Protein AF-A0A7S1DNX4-F1 (afdb_monomer_lite)

Foldseek 3Di:
DDPPQVVLLVVLVVVVVVVVVDPDDDLVRLQVLLLVLLCCCVPPNPPVPDDDSSVVSNVVSLVSNLVSQLPPDDPQDPQLVVVVVVCVVVVFDWDAQDQDNRRSHGFRIWTQDPPQPDPDPDDRPTDTDHDDDPVQADPPDNHGDPVVVSVVD

Structure (mmCIF, N/CA/C/O backbone):
data_AF-A0A7S1DNX4-F1
#
_entry.id   AF-A0A7S1DNX4-F1
#
loop_
_atom_site.group_PDB
_atom_site.id
_atom_site.type_symbol
_atom_site.label_atom_id
_atom_site.label_alt_id
_atom_site.label_comp_id
_atom_site.label_asym_id
_atom_site.label_entity_id
_atom_site.label_seq_id
_atom_site.pdbx_PDB_ins_code
_atom_site.Cartn_x
_atom_site.Cartn_y
_atom_site.Cartn_z
_atom_site.occupancy
_atom_site.B_iso_or_equiv
_atom_site.auth_seq_id
_atom_site.auth_comp_id
_atom_site.auth_asym_id
_atom_site.auth_atom_id
_atom_site.pdbx_PDB_model_num
ATOM 1 N N . VAL A 1 1 ? 1.171 21.930 -15.165 1.00 35.94 1 VAL A N 1
ATOM 2 C CA . VAL A 1 1 ? 1.223 21.035 -16.343 1.00 35.94 1 VAL A CA 1
ATOM 3 C C . VAL A 1 1 ? 2.385 20.087 -16.106 1.00 35.94 1 VAL A C 1
ATOM 5 O O . VAL A 1 1 ? 3.514 20.552 -16.117 1.00 35.94 1 VAL A O 1
ATOM 8 N N . MET A 1 2 ? 2.131 18.835 -15.718 1.00 47.38 2 MET A N 1
ATOM 9 C CA . MET A 1 2 ? 3.216 17.882 -15.440 1.00 47.38 2 MET A CA 1
ATOM 10 C C . MET A 1 2 ? 3.671 17.226 -16.753 1.00 47.38 2 MET A C 1
ATOM 12 O O . MET A 1 2 ? 2.820 16.655 -17.434 1.00 47.38 2 MET A O 1
ATOM 16 N N . PRO A 1 3 ? 4.973 17.232 -17.091 1.00 51.84 3 PRO A N 1
ATOM 17 C CA . PRO A 1 3 ? 5.551 16.464 -18.202 1.00 51.84 3 PRO A CA 1
ATOM 18 C C . PRO A 1 3 ? 5.674 14.963 -17.840 1.00 51.84 3 PRO A C 1
ATOM 20 O O . PRO A 1 3 ? 6.711 14.336 -18.025 1.00 51.84 3 PRO A O 1
ATOM 23 N N . GLY A 1 4 ? 4.633 14.397 -17.216 1.00 71.06 4 GLY A N 1
ATOM 24 C CA . GLY A 1 4 ? 4.729 13.160 -16.433 1.00 71.06 4 GLY A CA 1
ATOM 25 C C . GLY A 1 4 ? 4.655 11.865 -17.240 1.00 71.06 4 GLY A C 1
ATOM 26 O O . GLY A 1 4 ? 5.293 10.892 -16.857 1.00 71.06 4 GLY A O 1
ATOM 27 N N . ALA A 1 5 ? 3.913 11.841 -18.350 1.00 79.19 5 ALA A N 1
ATOM 28 C CA . ALA A 1 5 ? 3.701 10.613 -19.120 1.00 79.19 5 ALA A CA 1
ATOM 29 C C . ALA A 1 5 ? 4.967 10.167 -19.871 1.00 79.19 5 ALA A C 1
ATOM 31 O O . ALA A 1 5 ? 5.337 9.002 -19.802 1.00 79.19 5 ALA A O 1
ATOM 32 N N . GLU A 1 6 ? 5.673 11.096 -20.521 1.00 84.62 6 GLU A N 1
ATOM 33 C CA . GLU A 1 6 ? 6.925 10.796 -21.234 1.00 84.62 6 GLU A CA 1
ATOM 34 C C . GLU A 1 6 ? 8.044 10.374 -20.276 1.00 84.62 6 GLU A C 1
ATOM 36 O O . GLU A 1 6 ? 8.792 9.437 -20.556 1.00 84.62 6 GLU A O 1
ATOM 41 N N . LEU A 1 7 ? 8.142 11.032 -19.114 1.00 86.25 7 LEU A N 1
ATOM 42 C CA . LEU A 1 7 ? 9.102 10.648 -18.083 1.00 86.25 7 LEU A CA 1
ATOM 43 C C . LEU A 1 7 ? 8.786 9.257 -17.521 1.00 86.25 7 LEU A C 1
ATOM 45 O O . LEU A 1 7 ? 9.698 8.448 -17.367 1.00 86.25 7 LEU A O 1
ATOM 49 N N . LEU A 1 8 ? 7.510 8.971 -17.244 1.00 88.50 8 LEU A N 1
ATOM 50 C CA . LEU A 1 8 ? 7.067 7.660 -16.774 1.00 88.50 8 LEU A CA 1
ATOM 51 C C . LEU A 1 8 ? 7.359 6.567 -17.809 1.00 88.50 8 LEU A C 1
ATOM 53 O O . LEU A 1 8 ? 7.853 5.508 -17.437 1.00 88.50 8 LEU A O 1
ATOM 57 N N . GLU A 1 9 ? 7.124 6.838 -19.093 1.00 91.00 9 GLU A N 1
ATOM 58 C CA . GLU A 1 9 ? 7.446 5.923 -20.193 1.00 91.00 9 GLU A CA 1
ATOM 59 C C . GLU A 1 9 ? 8.953 5.647 -20.273 1.00 91.00 9 GLU A C 1
ATOM 61 O O . GLU A 1 9 ? 9.374 4.491 -20.328 1.00 91.00 9 GLU A O 1
ATOM 66 N N . CYS A 1 10 ? 9.782 6.691 -20.189 1.00 91.81 10 CYS A N 1
ATOM 67 C CA . CYS A 1 10 ? 11.240 6.562 -20.176 1.00 91.81 10 CYS A CA 1
ATOM 68 C C . CYS A 1 10 ? 11.736 5.754 -18.964 1.00 91.81 10 CYS A C 1
ATOM 70 O O . CYS A 1 10 ? 12.566 4.851 -19.103 1.00 91.81 10 CYS A O 1
ATOM 72 N N . MET A 1 11 ? 11.195 6.036 -17.773 1.00 91.31 11 MET A N 1
ATOM 73 C CA . MET A 1 11 ? 11.498 5.276 -16.561 1.00 91.31 11 MET A CA 1
ATOM 74 C C . MET A 1 11 ? 11.092 3.811 -16.715 1.00 91.31 11 MET A C 1
ATOM 76 O O . MET A 1 11 ? 11.900 2.932 -16.427 1.00 91.31 11 MET A O 1
ATOM 80 N N . ALA A 1 12 ? 9.883 3.543 -17.212 1.00 93.06 12 ALA A N 1
ATOM 81 C CA . ALA A 1 12 ? 9.378 2.188 -17.370 1.00 93.06 12 ALA A CA 1
ATOM 82 C C . ALA A 1 12 ? 10.201 1.378 -18.377 1.00 93.06 12 ALA A C 1
ATOM 84 O O . ALA A 1 12 ? 10.587 0.249 -18.083 1.00 93.06 12 ALA A O 1
ATOM 85 N N . SER A 1 13 ? 10.536 1.980 -19.521 1.00 94.50 13 SER A N 1
ATOM 86 C CA . SER A 1 13 ? 11.391 1.373 -20.546 1.00 94.50 13 SER A CA 1
ATOM 87 C C . SER A 1 13 ? 12.758 0.990 -19.978 1.00 94.50 13 SER A C 1
ATOM 89 O O . SER A 1 13 ? 13.213 -0.147 -20.126 1.00 94.50 13 SER A O 1
ATOM 91 N N . ARG A 1 14 ? 13.391 1.906 -19.235 1.00 93.56 14 ARG A N 1
ATOM 92 C CA . ARG A 1 14 ? 14.693 1.643 -18.619 1.00 93.56 14 ARG A CA 1
ATOM 93 C C . ARG A 1 14 ? 14.617 0.584 -17.522 1.00 93.56 14 ARG A C 1
ATOM 95 O O . ARG A 1 14 ? 15.510 -0.254 -17.433 1.00 93.56 14 ARG A O 1
ATOM 102 N N . THR A 1 15 ? 13.575 0.604 -16.693 1.00 92.00 15 THR A N 1
ATOM 103 C CA . THR A 1 15 ? 13.365 -0.420 -15.664 1.00 92.00 15 THR A CA 1
ATOM 104 C C . THR A 1 15 ? 13.159 -1.793 -16.293 1.00 92.00 15 THR A C 1
ATOM 106 O O . THR A 1 15 ? 13.765 -2.748 -15.823 1.00 92.00 15 THR A O 1
ATOM 109 N N . LEU A 1 16 ? 12.376 -1.908 -17.370 1.00 92.44 16 LEU A N 1
ATOM 110 C CA . LEU A 1 16 ? 12.194 -3.173 -18.087 1.00 92.44 16 LEU A CA 1
ATOM 111 C C . LEU A 1 16 ? 13.516 -3.739 -18.608 1.00 92.44 16 LEU A C 1
ATOM 113 O O . LEU A 1 16 ? 13.802 -4.902 -18.337 1.00 92.44 16 LEU A O 1
ATOM 117 N N . ALA A 1 17 ? 14.338 -2.912 -19.259 1.00 91.81 17 ALA A N 1
ATOM 118 C CA . ALA A 1 17 ? 15.652 -3.331 -19.749 1.00 91.81 17 ALA A CA 1
ATOM 119 C C . ALA A 1 17 ? 16.549 -3.850 -18.610 1.00 91.81 17 ALA A C 1
ATOM 121 O O . ALA A 1 17 ? 17.150 -4.914 -18.715 1.00 91.81 17 ALA A O 1
ATOM 122 N N . LEU A 1 18 ? 16.576 -3.154 -17.469 1.00 89.50 18 LEU A N 1
ATOM 123 C CA . LEU A 1 18 ? 17.327 -3.613 -16.295 1.00 89.50 18 LEU A CA 1
ATOM 124 C C . LEU A 1 18 ? 16.766 -4.925 -15.726 1.00 89.50 18 LEU A C 1
ATOM 126 O O . LEU A 1 18 ? 17.523 -5.801 -15.318 1.00 89.50 18 LEU A O 1
ATOM 130 N N . LEU A 1 19 ? 15.442 -5.085 -15.706 1.00 87.62 19 LEU A N 1
ATOM 131 C CA . LEU A 1 19 ? 14.799 -6.311 -15.235 1.00 87.62 19 LEU A CA 1
ATOM 132 C C . LEU A 1 19 ? 15.033 -7.505 -16.171 1.00 87.62 19 LEU A C 1
ATOM 134 O O . LEU A 1 19 ? 14.895 -8.642 -15.730 1.00 87.62 19 LEU A O 1
ATOM 138 N N . GLU A 1 20 ? 15.349 -7.298 -17.449 1.00 87.12 20 GLU A N 1
ATOM 139 C CA . GLU A 1 20 ? 15.766 -8.379 -18.357 1.00 87.12 20 GLU A CA 1
ATOM 140 C C . GLU A 1 20 ? 17.155 -8.927 -18.006 1.00 87.12 20 GLU A C 1
ATOM 142 O O . GLU A 1 20 ? 17.400 -10.124 -18.148 1.00 87.12 20 GLU A O 1
ATOM 147 N N . GLU A 1 21 ? 18.044 -8.080 -17.486 1.00 87.06 21 GLU A N 1
ATOM 148 C CA . GLU A 1 21 ? 19.393 -8.477 -17.064 1.00 87.06 21 GLU A CA 1
ATOM 149 C C . GLU A 1 21 ? 19.406 -9.161 -15.684 1.00 87.06 21 GLU A C 1
ATOM 151 O O . GLU A 1 21 ? 20.310 -9.939 -15.359 1.00 87.06 21 GLU A O 1
ATOM 156 N N . VAL A 1 22 ? 18.389 -8.898 -14.859 1.00 83.00 22 VAL A N 1
ATOM 157 C CA . VAL A 1 22 ? 18.267 -9.451 -13.507 1.00 83.00 22 VAL A CA 1
ATOM 158 C C . VAL A 1 22 ? 17.568 -10.813 -13.543 1.00 83.00 22 VAL A C 1
ATOM 160 O O . VAL A 1 22 ? 16.394 -10.925 -13.884 1.00 83.00 22 VAL A O 1
ATOM 163 N N . LYS A 1 23 ? 18.277 -11.869 -13.116 1.00 73.25 23 LYS A N 1
ATOM 164 C CA . LYS A 1 23 ? 17.747 -13.249 -13.102 1.00 73.25 23 LYS A CA 1
ATOM 165 C C . LYS A 1 23 ? 16.563 -13.450 -12.153 1.00 73.25 23 LYS A C 1
ATOM 167 O O . LYS A 1 23 ? 15.681 -14.231 -12.477 1.00 73.25 23 LYS A O 1
ATOM 172 N N . ASN A 1 24 ? 16.567 -12.782 -10.999 1.00 80.88 24 ASN A N 1
ATOM 173 C CA . ASN A 1 24 ? 15.504 -12.838 -9.995 1.00 80.88 24 ASN A CA 1
ATOM 174 C C . ASN A 1 24 ? 15.338 -11.453 -9.369 1.00 80.88 24 ASN A C 1
ATOM 176 O O . ASN A 1 24 ? 16.309 -10.897 -8.855 1.00 80.88 24 ASN A O 1
ATOM 180 N N . LEU A 1 25 ? 14.122 -10.915 -9.405 1.00 85.25 25 LEU A N 1
ATOM 181 C CA . LEU A 1 25 ? 13.778 -9.692 -8.691 1.00 85.25 25 LEU A CA 1
ATOM 182 C C . LEU A 1 25 ? 13.513 -10.042 -7.226 1.00 85.25 25 LEU A C 1
ATOM 184 O O . LEU A 1 25 ? 12.693 -10.915 -6.958 1.00 85.25 25 LEU A O 1
ATOM 188 N N . ASP A 1 26 ? 14.209 -9.399 -6.291 1.00 89.81 26 ASP A N 1
ATOM 189 C CA . ASP A 1 26 ? 13.950 -9.608 -4.868 1.00 89.81 26 ASP A CA 1
ATOM 190 C C . ASP A 1 26 ? 12.608 -8.984 -4.444 1.00 89.81 26 ASP A C 1
ATOM 192 O O . ASP A 1 26 ? 12.136 -8.011 -5.042 1.00 89.81 26 ASP A O 1
ATOM 196 N N . ASP A 1 27 ? 12.012 -9.526 -3.381 1.00 88.00 27 ASP A N 1
ATOM 197 C CA . ASP A 1 27 ? 10.684 -9.121 -2.906 1.00 88.00 27 ASP A CA 1
ATOM 198 C C . ASP A 1 27 ? 10.614 -7.643 -2.509 1.00 88.00 27 ASP A C 1
ATOM 200 O O . ASP A 1 27 ? 9.577 -7.001 -2.695 1.00 88.00 27 ASP A O 1
ATOM 204 N N . ILE A 1 28 ? 11.706 -7.067 -1.987 1.00 88.44 28 ILE A N 1
ATOM 205 C CA . ILE A 1 28 ? 11.737 -5.653 -1.597 1.00 88.44 28 ILE A CA 1
ATOM 206 C C . ILE A 1 28 ? 11.630 -4.794 -2.853 1.00 88.44 28 ILE A C 1
ATOM 208 O O . ILE A 1 28 ? 10.775 -3.908 -2.915 1.00 88.44 28 ILE A O 1
ATOM 212 N N . THR A 1 29 ? 12.449 -5.068 -3.866 1.00 89.38 29 THR A N 1
ATOM 213 C CA . THR A 1 29 ? 12.427 -4.317 -5.123 1.00 89.38 29 THR A CA 1
ATOM 214 C C . THR A 1 29 ? 11.102 -4.507 -5.863 1.00 89.38 29 THR A C 1
ATOM 216 O O . THR A 1 29 ? 10.507 -3.518 -6.298 1.00 89.38 29 THR A O 1
ATOM 219 N N . ALA A 1 30 ? 10.587 -5.740 -5.944 1.00 89.31 30 ALA A N 1
ATOM 220 C CA . ALA A 1 30 ? 9.283 -6.031 -6.544 1.00 89.31 30 ALA A CA 1
ATOM 221 C C . ALA A 1 30 ? 8.158 -5.237 -5.865 1.00 89.31 30 ALA A C 1
ATOM 223 O O . ALA A 1 30 ? 7.362 -4.577 -6.538 1.00 89.31 30 ALA A O 1
ATOM 224 N N . LYS A 1 31 ? 8.146 -5.226 -4.527 1.00 87.94 31 LYS A N 1
ATOM 225 C CA . LYS A 1 31 ? 7.189 -4.464 -3.721 1.00 87.94 31 LYS A CA 1
ATOM 226 C C . LYS A 1 31 ? 7.288 -2.964 -3.977 1.00 87.94 31 LYS A C 1
ATOM 228 O O . LYS A 1 31 ? 6.264 -2.324 -4.195 1.00 87.94 31 LYS A O 1
ATOM 233 N N . GLN A 1 32 ? 8.490 -2.386 -3.957 1.00 88.81 32 GLN A N 1
ATOM 234 C CA . GLN A 1 32 ? 8.652 -0.939 -4.142 1.00 88.81 32 GLN A CA 1
ATOM 235 C C . GLN A 1 32 ? 8.234 -0.484 -5.545 1.00 88.81 32 GLN A C 1
ATOM 237 O O . GLN A 1 32 ? 7.518 0.510 -5.674 1.00 88.81 32 GLN A O 1
ATOM 242 N N . LEU A 1 33 ? 8.624 -1.222 -6.592 1.00 91.31 33 LEU A N 1
ATOM 243 C CA . LEU A 1 33 ? 8.247 -0.885 -7.968 1.00 91.31 33 LEU A CA 1
ATOM 244 C C . LEU A 1 33 ? 6.736 -1.015 -8.192 1.00 91.31 33 LEU A C 1
ATOM 246 O O . LEU A 1 33 ? 6.124 -0.141 -8.805 1.00 91.31 33 LEU A O 1
ATOM 250 N N . HIS A 1 34 ? 6.117 -2.065 -7.650 1.00 90.31 34 HIS A N 1
ATOM 251 C CA . HIS A 1 34 ? 4.668 -2.237 -7.716 1.00 90.31 34 HIS A CA 1
ATOM 252 C C . HIS A 1 34 ? 3.921 -1.122 -6.975 1.00 90.31 34 HIS A C 1
ATOM 254 O O . HIS A 1 34 ? 2.999 -0.531 -7.532 1.00 90.31 34 HIS A O 1
ATOM 260 N N . LEU A 1 35 ? 4.352 -0.758 -5.761 1.00 87.81 35 LEU A N 1
ATOM 261 C CA . LEU A 1 35 ? 3.743 0.344 -5.006 1.00 87.81 35 LEU A CA 1
ATOM 262 C C . LEU A 1 35 ? 3.870 1.693 -5.712 1.00 87.81 35 LEU A C 1
ATOM 264 O O . LEU A 1 35 ? 2.934 2.492 -5.669 1.00 87.81 35 LEU A O 1
ATOM 268 N N . PHE A 1 36 ? 4.990 1.940 -6.391 1.00 88.69 36 PHE A N 1
ATOM 269 C CA . PHE A 1 36 ? 5.144 3.127 -7.223 1.00 88.69 36 PHE A CA 1
ATOM 270 C C . PHE A 1 36 ? 4.098 3.169 -8.344 1.00 88.69 36 PHE A C 1
ATOM 272 O O . PHE A 1 36 ? 3.431 4.188 -8.517 1.00 88.69 36 PHE A O 1
ATOM 279 N N . LEU A 1 37 ? 3.888 2.063 -9.065 1.00 89.19 37 LEU A N 1
ATOM 280 C CA . LEU A 1 37 ? 2.860 2.000 -10.107 1.00 89.19 37 LEU A CA 1
ATOM 281 C C . LEU A 1 37 ? 1.450 2.164 -9.525 1.00 89.19 37 LEU A C 1
ATOM 283 O O . LEU A 1 37 ? 0.653 2.937 -10.056 1.00 89.19 37 L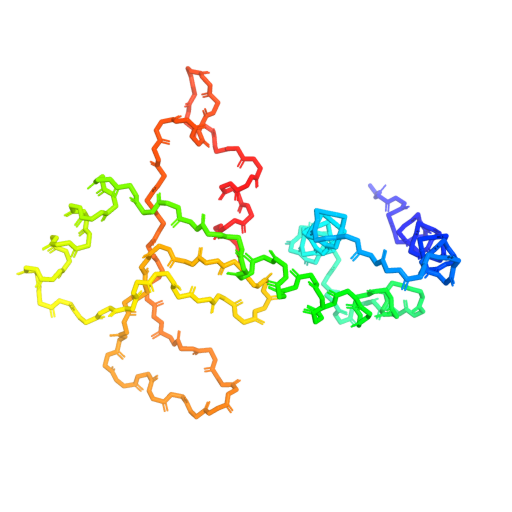EU A O 1
ATOM 287 N N . VAL A 1 38 ? 1.147 1.524 -8.393 1.00 86.00 38 VAL A N 1
ATOM 288 C CA . VAL A 1 38 ? -0.131 1.725 -7.690 1.00 86.00 38 VAL A CA 1
ATOM 289 C C . VAL A 1 38 ? -0.340 3.204 -7.348 1.00 86.00 38 VAL A C 1
ATOM 291 O O . VAL A 1 38 ? -1.409 3.741 -7.632 1.00 86.00 38 VAL A O 1
ATOM 294 N N . PHE A 1 39 ? 0.677 3.890 -6.820 1.00 84.69 39 PHE A N 1
ATOM 295 C CA . PHE A 1 39 ? 0.614 5.327 -6.536 1.00 84.69 39 PHE A CA 1
ATOM 296 C C . PHE A 1 39 ? 0.330 6.150 -7.798 1.00 84.69 39 PHE A C 1
ATOM 298 O O . PHE A 1 39 ? -0.600 6.955 -7.812 1.00 84.69 39 PHE A O 1
ATOM 305 N N . VAL A 1 40 ? 1.085 5.925 -8.878 1.00 85.00 40 VAL A N 1
ATOM 306 C CA . VAL A 1 40 ? 0.895 6.639 -10.153 1.00 85.00 40 VAL A CA 1
ATOM 307 C C . VAL A 1 40 ? -0.526 6.443 -10.680 1.00 85.00 40 VAL A C 1
ATOM 309 O O . VAL A 1 40 ? -1.150 7.407 -11.129 1.00 85.00 40 VAL A O 1
ATOM 312 N N . ARG A 1 41 ? -1.060 5.221 -10.572 1.00 84.50 41 ARG A N 1
ATOM 313 C CA . ARG A 1 41 ? -2.426 4.883 -10.988 1.00 84.50 41 ARG A CA 1
ATOM 314 C C . ARG A 1 41 ? -3.482 5.656 -10.202 1.00 84.50 41 ARG A C 1
ATOM 316 O O . ARG A 1 41 ? -4.463 6.102 -10.790 1.00 84.50 41 ARG A O 1
ATOM 323 N N . LEU A 1 42 ? -3.293 5.785 -8.888 1.00 78.50 42 LEU A N 1
ATO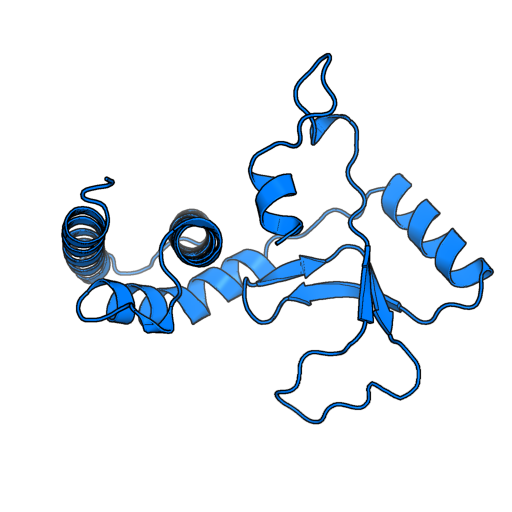M 324 C CA . LEU A 1 42 ? -4.265 6.395 -7.973 1.00 78.50 42 LEU A CA 1
ATOM 325 C C . LEU A 1 42 ? -4.195 7.930 -7.933 1.00 78.50 42 LEU A C 1
ATOM 327 O O . LEU A 1 42 ? -5.198 8.578 -7.636 1.00 78.50 42 LEU A O 1
ATOM 331 N N . GLU A 1 43 ? -3.027 8.516 -8.203 1.00 78.94 43 GLU A N 1
ATOM 332 C CA . GLU A 1 43 ? -2.787 9.955 -8.008 1.00 78.94 43 GLU A CA 1
ATOM 333 C C . GLU A 1 43 ? -2.587 10.743 -9.298 1.00 78.94 43 GLU A C 1
ATOM 335 O O . GLU A 1 43 ? -2.731 11.963 -9.294 1.00 78.94 43 GLU A O 1
ATOM 340 N N . SER A 1 44 ? -2.183 10.090 -10.389 1.00 74.19 44 SER A N 1
ATOM 341 C CA . SER A 1 44 ? -1.688 10.799 -11.575 1.00 74.19 44 SER A CA 1
ATOM 342 C C . SER A 1 44 ? -2.365 10.366 -12.867 1.00 74.19 44 SER A C 1
ATOM 344 O O . SER A 1 44 ? -2.985 11.189 -13.537 1.00 74.19 44 SER A O 1
ATOM 346 N N . LEU A 1 45 ? -2.226 9.095 -13.244 1.00 79.31 45 LEU A N 1
ATOM 347 C CA . LEU A 1 45 ? -2.624 8.592 -14.556 1.00 79.31 45 LEU A CA 1
ATOM 348 C C . LEU A 1 45 ? -3.401 7.289 -14.380 1.00 79.31 45 LEU A C 1
ATOM 350 O O . LEU A 1 45 ? -2.784 6.280 -14.042 1.00 79.31 45 LEU A O 1
ATOM 354 N N . PRO A 1 46 ? -4.721 7.273 -14.625 1.00 77.06 46 PRO A N 1
ATOM 355 C CA . PRO A 1 46 ? -5.511 6.052 -14.542 1.00 77.06 46 PRO A CA 1
ATOM 356 C C . PRO A 1 46 ? -4.951 4.966 -15.470 1.00 77.06 46 PRO A C 1
ATOM 358 O O . PRO A 1 46 ? -4.506 5.261 -16.580 1.00 77.06 46 PRO A O 1
ATOM 361 N N . SER A 1 47 ? -4.990 3.702 -15.048 1.00 73.75 47 SER A N 1
ATOM 362 C CA . SER A 1 47 ? -4.323 2.596 -15.759 1.00 73.75 47 SER A CA 1
ATOM 363 C C . SER A 1 47 ? -4.845 2.345 -17.174 1.00 73.75 47 SER A C 1
ATOM 365 O O . SER A 1 47 ? -4.123 1.811 -18.005 1.00 73.75 47 SER A O 1
ATOM 367 N N . ASN A 1 48 ? -6.073 2.760 -17.491 1.00 75.88 48 ASN A N 1
ATOM 368 C CA . ASN A 1 48 ? -6.617 2.680 -18.851 1.00 75.88 48 ASN A CA 1
ATOM 369 C C . ASN A 1 48 ? -5.948 3.653 -19.841 1.00 75.88 48 ASN A C 1
ATOM 371 O O . ASN A 1 48 ? -6.243 3.598 -21.031 1.00 75.88 48 ASN A O 1
ATOM 375 N N . THR A 1 49 ? -5.080 4.546 -19.357 1.00 80.62 49 THR A N 1
ATOM 376 C CA . THR A 1 49 ? -4.267 5.447 -20.184 1.00 80.62 49 THR A CA 1
ATOM 377 C C . THR A 1 49 ? -2.845 4.927 -20.401 1.00 80.62 49 THR A C 1
ATOM 379 O O . THR A 1 49 ? -2.075 5.548 -21.129 1.00 80.62 49 THR A O 1
ATOM 382 N N . TRP A 1 50 ? -2.476 3.809 -19.768 1.00 86.44 50 TRP A N 1
ATOM 383 C CA . TRP A 1 50 ? -1.127 3.262 -19.849 1.00 86.44 50 TRP A CA 1
ATOM 384 C C . TRP A 1 50 ? -0.970 2.438 -21.123 1.00 86.44 50 TRP A C 1
ATOM 386 O O . TRP A 1 50 ? -1.824 1.626 -21.472 1.00 86.44 50 TRP A O 1
ATOM 396 N N . SER A 1 51 ? 0.148 2.635 -21.810 1.00 87.12 51 SER A N 1
ATOM 397 C CA . SER A 1 51 ? 0.508 1.924 -23.036 1.00 87.12 51 SER A CA 1
ATOM 398 C C . SER A 1 51 ? 2.009 1.650 -23.055 1.00 87.12 51 SER A C 1
ATOM 400 O O . SER A 1 51 ? 2.723 2.107 -22.165 1.00 87.12 51 SER A O 1
ATOM 402 N N . GLY A 1 52 ? 2.488 0.914 -24.059 1.00 92.31 52 GLY A N 1
ATOM 403 C CA . GLY A 1 52 ? 3.921 0.714 -24.272 1.00 92.31 52 GLY A CA 1
ATOM 404 C C . GLY A 1 52 ? 4.622 0.105 -23.057 1.00 92.31 52 GLY A C 1
ATOM 405 O O . GLY A 1 52 ? 4.175 -0.900 -22.499 1.00 92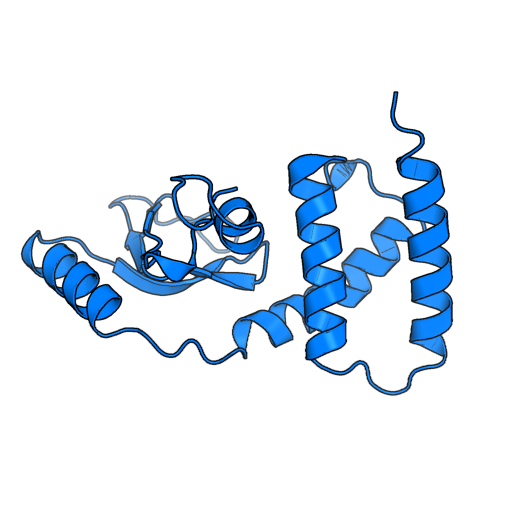.31 52 GLY A O 1
ATOM 406 N N . SER A 1 53 ? 5.721 0.733 -22.648 1.00 93.44 53 SER A N 1
ATOM 407 C CA . SER A 1 53 ? 6.601 0.243 -21.587 1.00 93.44 53 SER A CA 1
ATOM 408 C C . SER A 1 53 ? 5.935 0.290 -20.217 1.00 93.44 53 SER A C 1
ATOM 410 O O . SER A 1 53 ? 6.175 -0.590 -19.395 1.00 93.44 53 SER A O 1
ATOM 412 N N . VAL A 1 54 ? 5.077 1.281 -19.953 1.00 91.75 54 VAL A N 1
ATOM 413 C CA . VAL A 1 54 ? 4.374 1.385 -18.662 1.00 91.75 54 VAL A CA 1
ATOM 414 C C . VAL A 1 54 ? 3.398 0.225 -18.475 1.00 91.75 54 VAL A C 1
ATOM 416 O O . VAL A 1 54 ? 3.370 -0.381 -17.405 1.00 91.75 54 VAL A O 1
ATOM 419 N N . ALA A 1 55 ? 2.637 -0.120 -19.518 1.00 90.94 55 ALA A N 1
ATOM 420 C CA . ALA A 1 55 ? 1.714 -1.253 -19.475 1.00 90.94 55 ALA A CA 1
ATOM 421 C C . ALA A 1 55 ? 2.462 -2.588 -19.311 1.00 90.94 55 ALA A C 1
ATOM 423 O O . ALA A 1 55 ? 2.101 -3.392 -18.455 1.00 90.94 55 ALA A O 1
ATOM 424 N N . ALA A 1 56 ? 3.550 -2.789 -20.063 1.00 92.38 56 ALA A N 1
ATOM 425 C CA . ALA A 1 56 ? 4.370 -3.996 -19.958 1.00 92.38 56 ALA A CA 1
ATOM 426 C C . ALA A 1 56 ? 5.042 -4.136 -18.579 1.00 92.38 56 ALA A C 1
ATOM 428 O O . ALA A 1 56 ? 5.121 -5.234 -18.024 1.00 92.38 56 ALA A O 1
ATOM 429 N N . LEU A 1 57 ? 5.508 -3.025 -17.997 1.00 92.31 57 LEU A N 1
ATOM 430 C CA . LEU A 1 57 ? 6.086 -3.025 -16.656 1.00 92.31 57 LEU A CA 1
ATOM 431 C C . LEU A 1 57 ? 5.035 -3.336 -15.586 1.00 92.31 57 LEU A C 1
ATOM 433 O O . LEU A 1 57 ? 5.320 -4.105 -14.668 1.00 92.31 57 LEU A O 1
ATOM 437 N N . GLU A 1 58 ? 3.830 -2.774 -15.704 1.00 91.25 58 GLU A N 1
ATOM 438 C CA . GLU A 1 58 ? 2.733 -3.090 -14.790 1.00 91.25 58 GLU A CA 1
ATOM 439 C C . GLU A 1 58 ? 2.340 -4.561 -14.866 1.00 91.25 58 GLU A C 1
ATOM 441 O O . GLU A 1 58 ? 2.259 -5.212 -13.829 1.00 91.25 58 GLU A O 1
ATOM 446 N N . GLU A 1 59 ? 2.170 -5.111 -16.067 1.00 90.12 59 GLU A N 1
ATOM 447 C CA . GLU A 1 59 ? 1.848 -6.525 -16.249 1.00 90.12 59 GLU A CA 1
ATOM 448 C C . GLU A 1 59 ? 2.913 -7.428 -15.614 1.00 90.12 59 GLU A C 1
ATOM 450 O O . GLU A 1 59 ? 2.586 -8.332 -14.838 1.00 90.12 59 GLU A O 1
ATOM 455 N N . ARG A 1 60 ? 4.195 -7.132 -15.869 1.00 89.50 60 ARG A N 1
ATOM 456 C CA . ARG A 1 60 ? 5.321 -7.893 -15.319 1.00 89.50 60 ARG A CA 1
ATOM 457 C C . ARG A 1 60 ? 5.370 -7.844 -13.794 1.00 89.50 60 ARG A C 1
ATOM 459 O O . ARG A 1 60 ? 5.663 -8.857 -13.161 1.00 89.50 60 ARG A O 1
ATOM 466 N N . LEU A 1 61 ? 5.121 -6.676 -13.202 1.00 90.38 61 LEU A N 1
ATOM 467 C CA . LEU A 1 61 ? 5.224 -6.479 -11.756 1.00 90.38 61 LEU A CA 1
ATOM 468 C C . LEU A 1 61 ? 3.961 -6.864 -10.998 1.00 90.38 61 LEU A C 1
ATOM 470 O O . LEU A 1 61 ? 4.071 -7.186 -9.822 1.00 90.38 61 LEU A O 1
ATOM 474 N N . ARG A 1 62 ? 2.788 -6.871 -11.637 1.00 87.44 62 ARG A N 1
ATOM 475 C CA . ARG A 1 62 ? 1.504 -7.102 -10.965 1.00 87.44 62 ARG A CA 1
ATOM 476 C C . ARG A 1 62 ? 1.529 -8.377 -10.134 1.00 87.44 62 ARG A C 1
ATOM 478 O O . ARG A 1 62 ? 1.236 -8.334 -8.949 1.00 87.44 62 ARG A O 1
ATOM 485 N N . TYR A 1 63 ? 1.905 -9.506 -10.732 1.00 85.25 63 TYR A N 1
ATOM 486 C CA . TYR A 1 63 ? 1.885 -10.783 -10.017 1.00 85.25 63 TYR A CA 1
ATOM 487 C C . TYR A 1 63 ? 2.943 -10.838 -8.907 1.00 85.25 63 TYR A C 1
ATOM 489 O O . TYR A 1 63 ? 2.618 -11.103 -7.751 1.00 85.25 63 TYR A O 1
ATOM 497 N N . VAL A 1 64 ? 4.204 -10.546 -9.242 1.00 87.62 64 VAL A N 1
ATOM 498 C CA . VAL A 1 64 ? 5.329 -10.660 -8.297 1.00 87.62 64 VAL A CA 1
ATOM 499 C C . VAL A 1 64 ? 5.2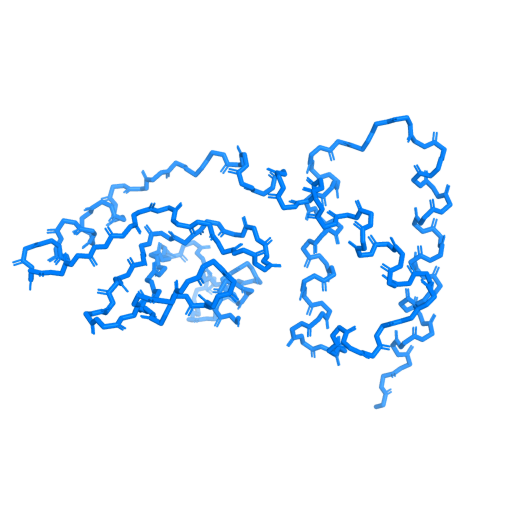69 -9.613 -7.183 1.00 87.62 64 VAL A C 1
ATOM 501 O O . VAL A 1 64 ? 5.561 -9.918 -6.034 1.00 87.62 64 VAL A O 1
ATOM 504 N N . GLY A 1 65 ? 4.834 -8.395 -7.497 1.00 88.44 65 GLY A N 1
ATOM 505 C CA . GLY A 1 65 ? 4.681 -7.292 -6.556 1.00 88.44 65 GLY A CA 1
ATOM 506 C C . GLY A 1 65 ? 3.495 -7.482 -5.617 1.00 88.44 65 GLY A C 1
ATOM 507 O O . GLY A 1 65 ? 3.643 -7.287 -4.412 1.00 88.44 65 GLY A O 1
ATOM 508 N N . THR A 1 66 ? 2.343 -7.932 -6.133 1.00 83.81 66 THR A N 1
ATOM 509 C CA . THR A 1 66 ? 1.196 -8.309 -5.292 1.00 83.81 66 THR A CA 1
ATOM 510 C C . THR A 1 66 ? 1.544 -9.483 -4.379 1.00 83.81 66 THR A C 1
ATOM 512 O O . THR A 1 66 ? 1.229 -9.427 -3.193 1.00 83.81 66 THR A O 1
ATOM 515 N N . ALA A 1 67 ? 2.237 -10.511 -4.882 1.00 84.06 67 ALA A N 1
ATOM 516 C CA . ALA A 1 67 ? 2.676 -11.639 -4.060 1.00 84.06 67 ALA A CA 1
ATOM 517 C C . ALA A 1 67 ? 3.663 -11.204 -2.960 1.00 84.06 67 ALA A C 1
ATOM 519 O O . ALA A 1 67 ? 3.469 -11.553 -1.797 1.00 84.06 67 ALA A O 1
ATOM 520 N N . ALA A 1 68 ? 4.660 -10.379 -3.297 1.00 86.44 68 ALA A N 1
ATOM 521 C CA . ALA A 1 68 ? 5.624 -9.841 -2.333 1.00 86.44 68 ALA A CA 1
ATOM 522 C C . ALA A 1 68 ? 4.973 -8.935 -1.269 1.00 86.44 68 ALA A C 1
ATOM 524 O O . ALA A 1 68 ? 5.439 -8.850 -0.130 1.00 86.44 68 ALA A O 1
ATOM 525 N N . LEU A 1 69 ? 3.884 -8.241 -1.617 1.00 83.00 69 LEU A N 1
ATOM 526 C CA . LEU A 1 69 ? 3.085 -7.484 -0.654 1.00 83.00 69 LEU A CA 1
ATOM 527 C C . LEU A 1 69 ? 2.281 -8.396 0.271 1.00 83.00 69 LEU A C 1
ATOM 529 O O . LEU A 1 69 ? 2.328 -8.193 1.486 1.00 83.00 69 LEU A O 1
ATOM 533 N N . ALA A 1 70 ? 1.607 -9.403 -0.282 1.00 79.31 70 ALA A N 1
ATOM 534 C CA . ALA A 1 70 ? 0.793 -10.342 0.484 1.00 79.31 70 ALA A CA 1
ATOM 535 C C . ALA A 1 70 ? 1.633 -11.206 1.443 1.00 79.31 70 ALA A C 1
ATOM 537 O O . ALA A 1 70 ? 1.190 -11.500 2.551 1.00 79.31 70 ALA A O 1
ATOM 538 N N . ASP A 1 71 ? 2.862 -11.575 1.061 1.00 76.62 71 ASP A N 1
ATOM 539 C CA . ASP A 1 71 ? 3.765 -12.355 1.924 1.00 76.62 71 ASP A CA 1
ATOM 540 C C . ASP A 1 71 ? 4.409 -11.516 3.041 1.00 76.62 71 ASP A C 1
ATOM 542 O O . ASP A 1 71 ? 4.999 -12.050 3.988 1.00 76.62 71 ASP A O 1
ATOM 546 N N . SER A 1 72 ? 4.276 -10.184 2.994 1.00 68.44 72 SER A N 1
ATOM 547 C CA . SER A 1 72 ? 4.800 -9.339 4.062 1.00 68.44 72 SER A CA 1
ATOM 548 C C . SER A 1 72 ? 4.003 -9.562 5.348 1.00 68.44 72 SER A C 1
ATOM 550 O O . SER A 1 72 ? 2.945 -8.981 5.557 1.00 68.44 72 SER A O 1
ATOM 552 N N . ARG A 1 73 ? 4.521 -10.446 6.215 1.00 60.69 73 ARG A N 1
ATOM 553 C CA . ARG A 1 73 ? 3.892 -10.833 7.485 1.00 60.69 73 ARG A CA 1
ATOM 554 C C . ARG A 1 73 ? 3.564 -9.595 8.313 1.00 60.69 73 ARG A C 1
ATOM 556 O O . ARG A 1 73 ? 4.437 -9.026 8.974 1.00 60.69 73 ARG A O 1
ATOM 563 N N . VAL A 1 74 ? 2.294 -9.206 8.316 1.00 65.38 74 VAL A N 1
ATOM 564 C CA . VAL A 1 74 ? 1.803 -8.145 9.187 1.00 65.38 74 VAL A CA 1
ATOM 565 C C . VAL A 1 74 ? 1.745 -8.709 10.599 1.00 65.38 74 VAL A C 1
ATOM 567 O O . VAL A 1 74 ? 1.037 -9.672 10.899 1.00 65.38 74 VAL A O 1
ATOM 570 N N . ARG A 1 75 ? 2.543 -8.137 11.503 1.00 69.62 75 ARG A N 1
ATOM 571 C CA . ARG A 1 75 ? 2.415 -8.448 12.925 1.00 69.62 75 ARG A CA 1
ATOM 572 C C . ARG A 1 75 ? 1.204 -7.696 13.463 1.00 69.62 75 ARG A C 1
ATOM 574 O O . ARG A 1 75 ? 1.350 -6.561 13.910 1.00 69.62 75 ARG A O 1
ATOM 581 N N . VAL A 1 76 ? 0.049 -8.361 13.455 1.00 77.94 76 VAL A N 1
ATOM 582 C CA . VAL A 1 76 ? -1.208 -7.847 14.018 1.00 77.94 76 VAL A CA 1
ATOM 583 C C . VAL A 1 76 ? -0.957 -7.266 15.409 1.00 77.94 76 VAL A C 1
ATOM 585 O O . VAL A 1 76 ? -0.493 -7.966 16.322 1.00 77.94 76 VAL A O 1
AT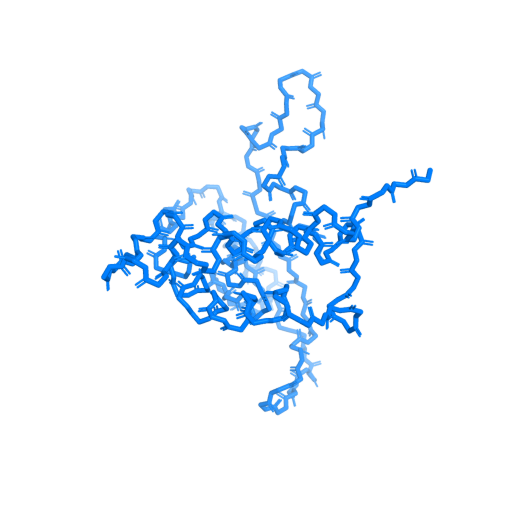OM 588 N N . SER A 1 77 ? -1.242 -5.976 15.572 1.00 82.50 77 SER A N 1
ATOM 589 C CA . SER A 1 77 ? -0.998 -5.279 16.834 1.00 82.50 77 SER A CA 1
ATOM 590 C C . SER A 1 77 ? -2.054 -5.640 17.884 1.00 82.50 77 SER A C 1
ATOM 592 O O . SER A 1 77 ? -3.192 -5.985 17.563 1.00 82.50 77 SER A O 1
ATOM 594 N N . THR A 1 78 ? -1.715 -5.526 19.174 1.00 86.88 78 THR A N 1
ATOM 595 C CA . THR A 1 78 ? -2.704 -5.689 20.257 1.00 86.88 78 THR A CA 1
ATOM 596 C C . THR A 1 78 ? -3.884 -4.735 20.080 1.00 86.88 78 THR A C 1
ATOM 598 O O . THR A 1 78 ? -5.023 -5.117 20.332 1.00 86.88 78 THR A O 1
ATOM 601 N N . PHE A 1 79 ? -3.619 -3.513 19.610 1.00 87.62 79 PHE A N 1
ATOM 602 C CA . PHE A 1 79 ? -4.646 -2.505 19.379 1.00 87.62 79 PHE A CA 1
ATOM 603 C C . PHE A 1 79 ? -5.607 -2.914 18.255 1.00 87.62 79 PHE A C 1
ATOM 605 O O . PHE A 1 79 ? -6.820 -2.874 18.445 1.00 87.62 79 PHE A O 1
ATOM 612 N N . GLN A 1 80 ? -5.083 -3.422 17.139 1.00 89.62 80 GLN A N 1
ATOM 613 C CA . GLN A 1 80 ? -5.893 -3.976 16.053 1.00 89.62 80 GLN A CA 1
ATOM 614 C C . GLN A 1 80 ? -6.790 -5.118 16.547 1.00 89.62 80 GLN A C 1
ATOM 616 O O . GLN A 1 80 ? -7.997 -5.085 16.320 1.00 89.62 80 GLN A O 1
ATOM 621 N N . ARG A 1 81 ? -6.255 -6.060 17.340 1.00 88.94 81 ARG A N 1
ATOM 622 C CA . ARG A 1 81 ? -7.066 -7.140 17.940 1.00 88.94 81 ARG A CA 1
ATOM 623 C C . ARG A 1 81 ? -8.193 -6.612 18.825 1.00 88.94 81 ARG A C 1
ATOM 625 O O . ARG A 1 81 ? -9.280 -7.180 18.841 1.00 88.94 81 ARG A O 1
ATOM 632 N N . GLN A 1 82 ? -7.956 -5.536 19.575 1.00 91.19 82 GLN A N 1
ATOM 633 C CA . GLN A 1 82 ? -8.986 -4.916 20.417 1.00 91.19 82 GLN A CA 1
ATOM 634 C C . GLN A 1 82 ? -10.094 -4.257 19.586 1.00 91.19 82 GLN A C 1
ATOM 636 O O . GLN A 1 82 ? -11.270 -4.361 19.952 1.00 91.19 82 GLN A O 1
ATOM 641 N N . VAL A 1 83 ? -9.737 -3.609 18.472 1.00 89.94 83 VAL A N 1
ATOM 642 C CA . VAL A 1 83 ? -10.704 -3.059 17.510 1.00 89.94 83 VAL A CA 1
ATOM 643 C C . VAL A 1 83 ? -11.542 -4.190 16.921 1.00 89.94 83 VAL A C 1
ATOM 645 O O . VAL A 1 83 ? -12.766 -4.164 17.043 1.00 89.94 83 VAL A O 1
ATOM 648 N N . VAL A 1 84 ? -10.894 -5.231 16.398 1.00 90.12 84 VAL A N 1
ATOM 649 C CA . VAL A 1 84 ? -11.551 -6.411 15.822 1.00 90.12 84 VAL A CA 1
ATOM 650 C C . VAL A 1 84 ? -12.494 -7.086 16.826 1.00 90.12 84 VAL A C 1
ATOM 652 O O . VAL A 1 84 ? -13.671 -7.304 16.536 1.00 90.12 84 VAL A O 1
ATOM 655 N N . ALA A 1 85 ? -12.039 -7.322 18.059 1.00 91.06 85 ALA A N 1
ATOM 656 C CA . ALA A 1 85 ? -12.872 -7.889 19.121 1.00 91.06 85 ALA A CA 1
ATOM 657 C C . ALA A 1 85 ? -14.080 -7.002 19.475 1.00 91.06 85 ALA A C 1
ATOM 659 O O . ALA A 1 85 ? -15.090 -7.493 19.982 1.00 91.06 85 ALA A O 1
ATOM 660 N N . SER A 1 86 ? -13.982 -5.689 19.256 1.00 92.69 86 SER A N 1
ATOM 661 C CA . SER A 1 86 ? -15.097 -4.760 19.457 1.00 92.69 86 SER A CA 1
ATOM 662 C C . SER A 1 86 ? -16.097 -4.832 18.303 1.00 92.69 86 SER A C 1
ATOM 664 O O . SER A 1 86 ? -17.295 -4.876 18.565 1.00 92.69 86 SER A O 1
ATOM 666 N N . LEU A 1 87 ? -15.631 -4.953 17.054 1.00 89.88 87 LEU A N 1
ATOM 667 C CA . LEU A 1 87 ? -16.493 -5.198 15.888 1.00 89.88 87 LEU A CA 1
ATOM 668 C C . LEU A 1 87 ? -17.292 -6.495 16.042 1.00 89.88 87 LEU A C 1
ATOM 670 O O . LEU A 1 87 ? -18.498 -6.512 15.795 1.00 89.88 87 LEU A O 1
ATOM 674 N N . GLN A 1 88 ? -16.640 -7.555 16.527 1.00 90.00 88 GLN A N 1
ATOM 675 C CA . GLN A 1 88 ? -17.297 -8.830 16.804 1.00 90.00 88 GLN A CA 1
ATOM 676 C C . GLN A 1 88 ? -18.399 -8.688 17.861 1.00 90.00 88 GLN A C 1
ATOM 678 O O . GLN A 1 88 ? -19.502 -9.199 17.679 1.00 90.00 88 GLN A O 1
ATOM 683 N N . ARG A 1 89 ? -18.131 -7.954 18.951 1.00 92.56 89 ARG A N 1
ATOM 684 C CA . ARG A 1 89 ? -19.119 -7.681 20.013 1.00 92.56 89 ARG A CA 1
ATOM 685 C C . ARG A 1 89 ? -20.318 -6.866 19.526 1.00 92.56 89 ARG A C 1
ATOM 687 O O . ARG A 1 89 ? -21.398 -7.006 20.088 1.00 92.56 89 ARG A O 1
ATOM 694 N N . LEU A 1 90 ? -20.141 -6.050 18.488 1.00 90.88 90 LEU A N 1
ATOM 695 C CA . LEU A 1 90 ? -21.218 -5.300 17.833 1.00 90.88 90 LEU A CA 1
ATOM 696 C C . LEU A 1 90 ? -22.023 -6.146 16.829 1.00 90.88 90 LEU A C 1
ATOM 698 O O . LEU A 1 90 ? -22.969 -5.642 16.233 1.00 90.88 90 LEU A O 1
ATOM 702 N N . GLY A 1 91 ? -21.679 -7.426 16.649 1.00 88.19 91 GLY A N 1
ATOM 703 C CA . GLY A 1 91 ? -22.400 -8.345 15.767 1.00 88.19 91 GLY A CA 1
ATOM 704 C C . GLY A 1 91 ? -22.015 -8.234 14.291 1.00 88.19 91 GLY A C 1
ATOM 705 O O . GLY A 1 91 ? -22.747 -8.727 13.435 1.00 88.19 91 GLY A O 1
ATOM 706 N N . HIS A 1 92 ? -20.885 -7.600 13.964 1.00 85.81 92 HIS A N 1
ATOM 707 C CA . HIS A 1 92 ? -20.404 -7.539 12.586 1.00 85.81 92 HIS A CA 1
ATOM 708 C C . HIS A 1 92 ? -19.659 -8.816 12.185 1.00 85.81 92 HIS A C 1
ATOM 710 O O . HIS A 1 92 ? -18.842 -9.344 12.940 1.00 85.81 92 HIS A O 1
ATOM 716 N N . HIS A 1 93 ? -19.889 -9.265 10.950 1.00 84.81 93 HIS A N 1
ATOM 717 C CA . HIS A 1 93 ? -19.072 -10.281 10.294 1.00 84.81 93 HIS A CA 1
ATOM 718 C C . HIS A 1 93 ? -17.949 -9.607 9.506 1.00 84.81 93 HIS A C 1
ATOM 720 O O . HIS A 1 93 ? -18.206 -8.742 8.664 1.00 84.81 93 HIS A O 1
ATOM 726 N N . PHE A 1 94 ? -16.709 -10.015 9.756 1.00 86.81 94 PHE A N 1
ATOM 727 C CA . PHE A 1 94 ? -15.530 -9.440 9.118 1.00 86.81 94 PHE A CA 1
ATOM 728 C C . PHE A 1 94 ? -14.520 -10.515 8.702 1.00 86.81 94 PHE A C 1
ATOM 730 O O . PHE A 1 94 ? -14.606 -11.672 9.113 1.00 86.81 94 PHE A O 1
ATOM 737 N N . GLU A 1 95 ? -13.586 -10.112 7.850 1.00 87.81 95 GLU A N 1
ATOM 738 C CA . GLU A 1 95 ? -12.396 -10.851 7.428 1.00 87.81 95 GLU A CA 1
ATOM 739 C C . GLU A 1 95 ? -11.174 -10.039 7.888 1.00 87.81 95 GLU A C 1
ATOM 741 O O . GLU A 1 95 ? -11.070 -8.868 7.532 1.00 87.81 95 GLU A O 1
ATOM 746 N N . GLU A 1 96 ? -10.317 -10.607 8.741 1.00 88.62 96 GLU A N 1
ATOM 747 C CA . GLU A 1 96 ? -9.058 -9.970 9.173 1.00 88.62 96 GLU A CA 1
ATOM 748 C C . GLU A 1 96 ? -7.986 -10.137 8.097 1.00 88.62 96 GLU A C 1
ATOM 750 O O . GLU A 1 96 ? -7.959 -11.176 7.435 1.00 88.62 96 GLU A O 1
ATOM 755 N N . GLU A 1 97 ? -7.093 -9.152 7.963 1.00 86.44 97 GLU A N 1
ATOM 756 C CA . GLU A 1 97 ? -5.958 -9.191 7.021 1.00 86.44 97 GLU A CA 1
ATOM 757 C C . GLU A 1 97 ? -6.394 -9.554 5.586 1.00 86.44 97 GLU A C 1
ATOM 759 O O . GLU A 1 97 ? -5.808 -10.401 4.905 1.00 86.44 97 GLU A O 1
ATOM 764 N N . ALA A 1 98 ? -7.501 -8.956 5.138 1.00 85.25 98 ALA A N 1
ATOM 765 C CA . ALA A 1 98 ? -8.070 -9.233 3.828 1.00 85.25 98 ALA A CA 1
ATOM 766 C C . ALA A 1 98 ? -7.195 -8.599 2.740 1.00 85.25 98 ALA A C 1
ATOM 768 O O . ALA A 1 98 ? -6.969 -7.394 2.749 1.00 85.25 98 ALA A O 1
ATOM 769 N N . ASN A 1 99 ? -6.738 -9.385 1.768 1.00 83.38 99 ASN A N 1
ATOM 770 C CA . ASN A 1 99 ? -5.933 -8.847 0.674 1.00 83.38 99 ASN A CA 1
ATOM 771 C C . ASN A 1 99 ? -6.798 -8.049 -0.310 1.00 83.38 99 ASN A C 1
ATOM 773 O O . ASN A 1 99 ? -7.755 -8.579 -0.883 1.00 83.38 99 ASN A O 1
ATOM 777 N N . ASP A 1 100 ? -6.420 -6.797 -0.559 1.00 80.38 100 ASP A N 1
ATOM 778 C CA . ASP A 1 100 ? -6.956 -6.006 -1.655 1.00 80.38 100 ASP A CA 1
ATOM 779 C C . ASP A 1 100 ? -6.470 -6.590 -2.996 1.00 80.38 100 ASP A C 1
ATOM 781 O O . ASP A 1 100 ? -5.265 -6.625 -3.255 1.00 80.38 100 ASP A O 1
ATOM 785 N N . PRO A 1 101 ? -7.369 -7.043 -3.887 1.00 74.94 101 PRO A N 1
ATOM 786 C CA . PRO A 1 101 ? -6.980 -7.725 -5.123 1.00 74.94 101 PRO A CA 1
ATOM 787 C C . PRO A 1 101 ? -6.296 -6.806 -6.147 1.00 74.94 101 PRO A C 1
ATOM 789 O O . PRO A 1 101 ? -5.723 -7.287 -7.123 1.00 74.94 101 PRO A O 1
ATOM 792 N N . VAL A 1 102 ? -6.382 -5.486 -5.964 1.00 73.81 102 VAL A N 1
ATOM 793 C CA . VAL A 1 102 ? -5.923 -4.482 -6.932 1.00 73.81 102 VAL A CA 1
ATOM 794 C C . VAL A 1 102 ? -4.517 -3.972 -6.608 1.00 73.81 102 VAL A C 1
ATOM 796 O O . VAL A 1 102 ? -3.744 -3.656 -7.519 1.00 73.81 102 VAL A O 1
ATOM 799 N N . SER A 1 103 ? -4.183 -3.872 -5.328 1.00 75.00 103 SER A N 1
ATOM 800 C CA . SER A 1 103 ? -2.896 -3.399 -4.821 1.00 75.00 103 SER A CA 1
ATOM 801 C C . SER A 1 103 ? -2.084 -4.503 -4.147 1.00 75.00 103 SER A C 1
ATOM 803 O O . SER A 1 103 ? -0.863 -4.400 -4.120 1.00 75.00 103 SER A O 1
ATOM 805 N N . GLY A 1 104 ? -2.712 -5.570 -3.652 1.00 78.88 104 GLY A N 1
ATOM 806 C CA . GLY A 1 104 ? -2.070 -6.581 -2.809 1.00 78.88 104 GLY A CA 1
ATOM 807 C C . GLY A 1 104 ? -1.867 -6.147 -1.359 1.00 78.88 104 GLY A C 1
ATOM 808 O O . GLY A 1 104 ? -1.221 -6.867 -0.604 1.00 78.88 104 GLY A O 1
ATOM 809 N N . TYR A 1 105 ? -2.370 -4.974 -0.958 1.00 81.00 105 TYR A N 1
ATOM 810 C CA . TYR A 1 105 ? -2.316 -4.548 0.437 1.00 81.00 105 TYR A CA 1
ATOM 811 C C . TYR A 1 105 ? -3.195 -5.437 1.316 1.00 81.00 105 TYR A C 1
ATOM 813 O O . TYR A 1 105 ? -4.339 -5.716 0.969 1.00 81.00 105 TYR A O 1
ATOM 821 N N . SER A 1 106 ? -2.672 -5.821 2.479 1.00 84.94 106 SER A N 1
ATOM 822 C CA . SER A 1 106 ? -3.491 -6.401 3.538 1.00 84.94 106 SER A CA 1
ATOM 823 C C . SER A 1 106 ? -4.303 -5.304 4.223 1.00 84.94 106 SER A C 1
ATOM 825 O O . SER A 1 106 ? -3.731 -4.291 4.642 1.00 84.94 106 SER A O 1
ATOM 827 N N . ILE A 1 107 ? -5.615 -5.517 4.301 1.00 86.81 107 ILE A N 1
ATOM 828 C CA . ILE A 1 107 ? -6.580 -4.677 5.004 1.00 86.81 107 ILE A CA 1
ATOM 829 C C . ILE A 1 107 ? -6.783 -5.242 6.405 1.00 86.81 107 ILE A C 1
ATOM 831 O O . ILE A 1 107 ? -7.198 -6.395 6.539 1.00 86.81 107 ILE A O 1
ATOM 835 N N . ASP A 1 108 ? -6.576 -4.427 7.441 1.00 88.38 108 ASP A N 1
ATOM 836 C CA . ASP A 1 108 ? -6.601 -4.904 8.832 1.00 88.38 108 ASP A CA 1
ATOM 837 C C . ASP A 1 108 ? -7.928 -5.608 9.190 1.00 88.38 108 ASP A C 1
ATOM 839 O O . ASP A 1 108 ? -7.916 -6.658 9.841 1.00 88.38 108 ASP A O 1
ATOM 843 N N . ALA A 1 109 ? -9.072 -5.061 8.753 1.00 89.50 109 ALA A N 1
ATOM 844 C CA . ALA A 1 109 ? -10.370 -5.734 8.802 1.00 89.50 109 ALA A CA 1
ATOM 845 C C . ALA A 1 109 ? -11.326 -5.288 7.677 1.00 89.50 109 ALA A C 1
ATOM 847 O O . ALA A 1 109 ? -11.532 -4.099 7.439 1.00 89.50 109 ALA A O 1
ATOM 848 N N . LEU A 1 110 ? -11.991 -6.248 7.031 1.00 89.31 110 LEU A N 1
ATOM 849 C CA . LEU A 1 110 ? -13.025 -6.022 6.016 1.00 89.31 110 LEU A CA 1
ATOM 850 C C . LEU A 1 110 ? -14.385 -6.524 6.514 1.00 89.31 110 LEU A C 1
ATOM 852 O O . LEU A 1 110 ? -14.615 -7.732 6.600 1.00 89.31 110 LEU A O 1
ATOM 856 N N . ILE A 1 111 ? -15.318 -5.612 6.796 1.00 87.69 111 ILE A N 1
ATOM 857 C CA . ILE A 1 111 ? -16.701 -5.961 7.152 1.00 87.69 111 ILE A CA 1
ATOM 858 C C . ILE A 1 111 ? -17.470 -6.330 5.887 1.00 87.69 111 ILE A C 1
ATOM 860 O O . ILE A 1 111 ? -17.577 -5.533 4.952 1.00 87.69 111 ILE A O 1
ATOM 864 N N . LYS A 1 112 ? -18.073 -7.521 5.882 1.00 82.19 112 LYS A N 1
ATOM 865 C CA . LYS A 1 112 ? -18.919 -7.993 4.780 1.00 82.19 112 LYS A CA 1
ATOM 866 C C . LYS A 1 112 ? -20.349 -7.515 5.004 1.00 82.19 112 LYS A C 1
ATOM 868 O O . LYS A 1 112 ? -20.973 -7.880 5.999 1.00 82.19 112 LYS A O 1
ATOM 873 N N . LEU A 1 113 ? -20.878 -6.713 4.081 1.00 76.44 113 LEU A N 1
ATOM 874 C CA . LEU A 1 113 ? -22.281 -6.310 4.135 1.00 76.44 113 LEU A CA 1
ATOM 875 C C . LEU A 1 113 ? -23.186 -7.454 3.636 1.00 76.44 113 LEU A C 1
ATOM 877 O O . LEU A 1 113 ? -22.847 -8.129 2.657 1.00 76.44 113 LEU A O 1
ATOM 881 N N . PRO A 1 114 ? -24.333 -7.703 4.294 1.00 63.72 114 PRO A N 1
ATOM 882 C CA . PRO A 1 114 ? -25.281 -8.717 3.847 1.00 63.72 114 PRO A CA 1
ATOM 883 C C . PRO A 1 114 ? -25.847 -8.347 2.467 1.00 63.72 114 PRO A C 1
ATOM 885 O O . PRO A 1 114 ? -26.306 -7.228 2.258 1.00 63.72 114 PRO A O 1
ATOM 888 N N . GLY A 1 115 ? -25.798 -9.291 1.521 1.00 59.41 115 GLY A N 1
ATOM 889 C CA . GLY A 1 115 ? -26.214 -9.091 0.123 1.00 59.41 115 GLY A CA 1
ATOM 890 C C . GLY A 1 115 ? -25.064 -8.850 -0.864 1.00 59.41 115 GLY A C 1
ATOM 891 O O . GLY A 1 115 ? -25.275 -8.936 -2.071 1.00 59.41 115 GLY A O 1
ATOM 892 N N . SER A 1 116 ? -23.836 -8.648 -0.380 1.00 55.09 116 SER A N 1
ATOM 893 C CA . SER A 1 116 ? -22.631 -8.465 -1.206 1.00 55.09 116 SER A CA 1
ATOM 894 C C . SER A 1 116 ? -22.020 -9.785 -1.702 1.00 55.09 116 SER A C 1
ATOM 896 O O . SER A 1 116 ? -20.798 -9.928 -1.764 1.00 55.09 116 SER A O 1
ATOM 898 N N . SER A 1 117 ? -22.856 -10.761 -2.065 1.00 47.66 117 SER A N 1
ATOM 899 C CA . SER A 1 117 ? -22.443 -12.011 -2.719 1.00 47.66 117 SER A CA 1
ATOM 900 C C . SER A 1 117 ? -22.121 -11.745 -4.195 1.00 47.66 117 SER A C 1
ATOM 902 O O . SER A 1 117 ? -22.797 -12.235 -5.098 1.00 47.66 117 SER A O 1
ATOM 904 N N . GLY A 1 118 ? -21.131 -10.893 -4.460 1.00 44.12 118 GLY A N 1
ATOM 905 C CA . GLY A 1 118 ? -20.579 -10.728 -5.799 1.00 44.12 118 GLY A CA 1
ATOM 906 C C . GLY A 1 118 ? -19.789 -11.980 -6.166 1.00 44.12 118 GLY A C 1
ATOM 907 O O . GLY A 1 118 ? -18.877 -12.355 -5.434 1.00 44.12 118 GLY A O 1
ATOM 908 N N . GLY A 1 119 ? -20.158 -12.636 -7.270 1.00 41.19 119 GLY A N 1
ATOM 909 C CA . GLY A 1 119 ? -19.371 -13.725 -7.851 1.00 41.19 119 GLY A CA 1
ATOM 910 C C . GLY A 1 119 ? -17.931 -13.301 -8.154 1.00 41.19 119 GLY A C 1
ATOM 911 O O . GLY A 1 119 ? -17.621 -12.105 -8.172 1.00 41.19 119 GLY A O 1
ATOM 912 N N . GLU A 1 120 ? -17.067 -14.295 -8.376 1.00 38.06 120 GLU A N 1
ATOM 913 C CA . GLU A 1 120 ? -15.650 -14.122 -8.716 1.00 38.06 120 GLU A CA 1
ATOM 914 C C . GLU A 1 120 ? -15.461 -12.952 -9.697 1.00 38.06 120 GLU A C 1
ATOM 916 O O . GLU A 1 120 ? -15.954 -12.973 -10.823 1.00 38.06 120 GLU A O 1
ATOM 921 N N . GLY A 1 121 ? -14.812 -11.881 -9.228 1.00 41.75 121 GLY A N 1
ATOM 922 C CA . GLY A 1 121 ? -14.501 -10.699 -10.038 1.00 41.75 121 GLY A CA 1
ATOM 923 C C . GLY A 1 121 ? -15.312 -9.425 -9.762 1.00 41.75 121 GLY A C 1
ATOM 924 O O . GLY A 1 121 ? -15.003 -8.398 -10.362 1.00 41.75 121 GLY A O 1
ATOM 925 N N . ARG A 1 122 ? -16.300 -9.414 -8.851 1.00 43.16 122 ARG A N 1
ATOM 926 C CA . ARG A 1 122 ? -16.921 -8.158 -8.370 1.00 43.16 122 ARG A CA 1
ATOM 927 C C . ARG A 1 122 ? -16.430 -7.793 -6.972 1.00 43.16 122 ARG A C 1
ATOM 929 O O . ARG A 1 122 ? -16.518 -8.600 -6.054 1.00 43.16 122 ARG A O 1
ATOM 936 N N . SER A 1 123 ? -15.938 -6.559 -6.831 1.00 47.91 123 SER A N 1
ATOM 937 C CA . SER A 1 123 ? -15.483 -5.970 -5.567 1.00 47.91 123 SER A CA 1
ATOM 938 C C . SER A 1 123 ? -16.497 -6.257 -4.454 1.00 47.91 123 SER A C 1
ATOM 940 O O . SER A 1 123 ? -17.670 -5.892 -4.583 1.00 47.91 123 SER A O 1
ATOM 942 N N . LYS A 1 124 ? -16.078 -6.970 -3.397 1.00 55.97 124 LYS A N 1
ATOM 943 C CA . LYS A 1 124 ? -16.912 -7.220 -2.213 1.00 55.97 124 LYS A CA 1
ATOM 944 C C . LYS A 1 124 ? -17.302 -5.847 -1.660 1.00 55.97 124 LYS A C 1
ATOM 946 O O . LYS A 1 124 ? -16.457 -5.163 -1.096 1.00 55.97 124 LYS A O 1
ATOM 951 N N . VAL A 1 125 ? -18.556 -5.426 -1.835 1.00 64.12 125 VAL A N 1
ATOM 952 C CA . VAL A 1 125 ? -19.049 -4.177 -1.238 1.00 64.12 125 VAL A CA 1
ATOM 953 C C . VAL A 1 125 ? -19.051 -4.382 0.276 1.00 64.12 125 VAL A C 1
ATOM 955 O O . VAL A 1 125 ? -19.899 -5.090 0.825 1.00 64.12 125 VAL A O 1
ATOM 958 N N . GLY A 1 126 ? -18.035 -3.834 0.930 1.00 76.19 126 GLY A N 1
ATOM 959 C CA . GLY A 1 126 ? -17.754 -3.994 2.348 1.00 76.19 126 GLY A CA 1
ATOM 960 C C . GLY A 1 126 ? -17.140 -2.723 2.917 1.00 76.19 126 GLY A C 1
ATOM 961 O O . GLY A 1 126 ? -16.761 -1.821 2.172 1.00 76.19 126 GLY A O 1
ATOM 962 N N . ILE A 1 127 ? -17.076 -2.637 4.241 1.00 86.12 127 ILE A N 1
ATOM 963 C CA . ILE A 1 127 ? -16.440 -1.510 4.930 1.00 86.12 127 ILE A CA 1
ATOM 964 C C . ILE A 1 127 ? -15.022 -1.941 5.288 1.00 86.12 127 ILE A C 1
ATOM 966 O O . ILE A 1 127 ? -14.848 -2.900 6.042 1.00 86.12 127 ILE A O 1
ATOM 970 N N . THR A 1 128 ? -14.026 -1.250 4.739 1.00 88.12 128 THR A N 1
ATOM 971 C CA . THR A 1 128 ? -12.620 -1.434 5.103 1.00 88.12 128 THR A CA 1
ATOM 972 C C . THR A 1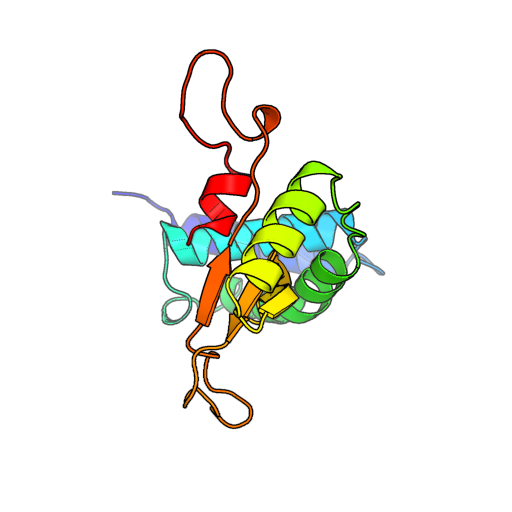 128 ? -12.310 -0.664 6.380 1.00 88.12 128 THR A C 1
ATOM 974 O O . THR A 1 128 ? -12.747 0.472 6.573 1.00 88.12 128 THR A O 1
ATOM 977 N N . ILE A 1 129 ? -11.576 -1.303 7.283 1.00 88.44 129 ILE A N 1
ATOM 978 C CA . ILE A 1 129 ? -11.124 -0.722 8.540 1.00 88.44 129 ILE A CA 1
ATOM 979 C C . ILE A 1 129 ? -9.615 -0.908 8.604 1.00 88.44 129 ILE A C 1
ATOM 981 O O . ILE A 1 129 ? -9.137 -2.034 8.663 1.00 88.44 129 ILE A O 1
ATOM 985 N N . GLU A 1 130 ? -8.900 0.213 8.625 1.00 89.38 130 GLU A N 1
ATOM 986 C CA . GLU A 1 130 ? -7.460 0.302 8.871 1.00 89.38 130 GLU A CA 1
ATOM 987 C C . GLU A 1 130 ? -7.228 0.851 10.280 1.00 89.38 130 GLU A C 1
ATOM 989 O O . GLU A 1 130 ? -7.804 1.876 10.667 1.00 89.38 130 GLU A O 1
ATOM 994 N N . VAL A 1 131 ? -6.381 0.184 11.058 1.00 87.50 131 VAL A N 1
ATOM 995 C CA . VAL A 1 131 ? -6.072 0.533 12.444 1.00 87.50 131 VAL A CA 1
ATOM 996 C C . VAL A 1 131 ? -4.679 1.156 12.514 1.00 87.50 131 VAL A C 1
ATOM 998 O O . VAL A 1 131 ? -3.685 0.532 12.880 1.00 87.50 131 VAL A O 1
ATOM 1001 N N . ASP A 1 132 ? -4.618 2.450 12.212 1.00 83.94 132 ASP A N 1
ATOM 1002 C CA . ASP A 1 132 ? -3.382 3.231 12.266 1.00 83.94 132 ASP A CA 1
ATOM 1003 C C . ASP A 1 132 ? -3.047 3.684 13.702 1.00 83.94 132 ASP A C 1
ATOM 1005 O O . ASP A 1 132 ? -3.787 4.448 14.331 1.00 83.94 132 ASP A O 1
ATOM 1009 N N . GLY A 1 133 ? -1.881 3.280 14.212 1.00 80.56 133 GLY A N 1
ATOM 1010 C CA . GLY A 1 133 ? -1.305 3.848 15.438 1.00 80.56 133 GLY A CA 1
ATOM 1011 C C . GLY A 1 133 ? -0.709 5.258 15.237 1.00 80.56 133 GLY A C 1
ATOM 1012 O O . GLY A 1 133 ? -0.541 5.710 14.105 1.00 80.56 133 GLY A O 1
ATOM 1013 N N . PRO A 1 134 ? -0.297 5.962 16.311 1.00 80.50 134 PRO A N 1
ATOM 1014 C CA . PRO A 1 134 ? 0.278 7.312 16.210 1.00 80.50 134 PRO A CA 1
ATOM 1015 C C . PRO A 1 134 ? 1.503 7.431 15.287 1.00 80.50 134 PRO A C 1
ATOM 1017 O O . PRO A 1 134 ? 1.723 8.484 14.701 1.00 80.50 134 PRO A O 1
ATOM 1020 N N . SER A 1 135 ? 2.274 6.354 15.113 1.00 80.62 135 SER A N 1
ATOM 1021 C CA . SER A 1 135 ? 3.440 6.296 14.217 1.00 80.62 135 SER A CA 1
ATOM 1022 C C . SER A 1 135 ? 3.103 6.431 12.729 1.00 80.62 135 SER A C 1
ATOM 1024 O O . SER A 1 135 ? 3.997 6.659 11.922 1.00 80.62 135 SER A O 1
ATOM 1026 N N . HIS A 1 136 ? 1.833 6.281 12.356 1.00 81.50 136 HIS A N 1
ATOM 1027 C CA . HIS A 1 136 ? 1.355 6.420 10.979 1.00 81.50 136 HIS A CA 1
ATOM 1028 C C . HIS A 1 136 ? 1.115 7.876 10.571 1.00 81.50 136 HIS A C 1
ATOM 1030 O O . HIS A 1 136 ? 0.786 8.150 9.414 1.00 81.50 136 HIS A O 1
ATOM 1036 N N . TYR A 1 137 ? 1.298 8.805 11.509 1.00 84.69 137 TYR A N 1
ATOM 1037 C CA . TYR A 1 137 ? 1.099 10.233 11.327 1.00 84.69 137 TYR A CA 1
ATOM 1038 C C . TYR A 1 137 ? 2.405 10.982 11.581 1.00 84.69 137 TYR A C 1
ATOM 1040 O O . TYR A 1 137 ? 3.223 10.579 12.411 1.00 84.69 137 TYR A O 1
ATOM 1048 N N . LEU A 1 138 ? 2.607 12.091 10.869 1.00 82.88 138 LEU A N 1
ATOM 1049 C CA . LEU A 1 138 ? 3.756 12.961 11.114 1.00 82.88 138 LEU A CA 1
ATOM 1050 C C . LEU A 1 138 ? 3.653 13.568 12.520 1.00 82.88 138 LEU A C 1
ATOM 1052 O O . LEU A 1 138 ? 2.572 14.003 12.931 1.00 82.88 138 LEU A O 1
ATOM 1056 N N . SER A 1 139 ? 4.775 13.618 13.244 1.00 80.75 139 SER A N 1
ATOM 1057 C CA . SER A 1 139 ? 4.821 14.102 14.627 1.00 80.75 139 SER A CA 1
ATOM 1058 C C . SER A 1 139 ? 4.211 15.500 14.760 1.00 80.75 139 SER A C 1
ATOM 1060 O O . SER A 1 139 ? 4.409 16.373 13.917 1.00 80.75 139 SER A O 1
ATOM 1062 N N . ASN A 1 140 ? 3.434 15.708 15.827 1.00 80.88 140 ASN A N 1
ATOM 1063 C CA . ASN A 1 140 ? 2.712 16.959 16.096 1.00 80.88 140 ASN A CA 1
ATOM 1064 C C . ASN A 1 140 ? 1.720 17.386 14.997 1.00 80.88 140 ASN A C 1
ATOM 1066 O O . ASN A 1 140 ? 1.319 18.546 14.933 1.00 80.88 140 ASN A O 1
ATOM 1070 N N . SER A 1 141 ? 1.280 16.451 14.155 1.00 80.06 141 SER A N 1
ATOM 1071 C CA . SER A 1 141 ? 0.231 16.682 13.170 1.00 80.06 141 SER A CA 1
ATOM 1072 C C . SER A 1 141 ? -0.739 15.499 13.122 1.00 80.06 141 SER A C 1
ATOM 1074 O O . SER A 1 141 ? -0.468 14.421 13.645 1.00 80.06 141 SER A O 1
ATOM 1076 N N . ARG A 1 142 ? -1.881 15.692 12.460 1.00 79.44 142 ARG A N 1
ATOM 1077 C CA . ARG A 1 142 ? -2.783 14.597 12.066 1.00 79.44 142 ARG A CA 1
ATOM 1078 C C . ARG A 1 142 ? -2.608 14.213 10.595 1.00 79.44 142 ARG A C 1
ATOM 1080 O O . ARG A 1 142 ? -3.495 13.586 10.021 1.00 79.44 142 ARG A O 1
ATOM 1087 N N . GLN A 1 143 ? -1.505 14.622 9.966 1.00 86.00 143 GLN A N 1
ATOM 1088 C CA . GLN A 1 143 ? -1.252 14.296 8.568 1.00 86.00 143 GLN A CA 1
ATOM 1089 C C . GLN A 1 143 ? -0.764 12.847 8.456 1.00 86.00 143 GLN A C 1
ATOM 1091 O O . GLN A 1 143 ? 0.212 12.491 9.125 1.00 86.00 143 GLN A O 1
ATOM 1096 N N . PRO A 1 144 ? -1.439 12.004 7.656 1.00 83.50 144 PRO A N 1
ATOM 1097 C CA . PRO A 1 144 ? -1.018 10.628 7.441 1.00 83.50 144 PRO A CA 1
ATOM 1098 C C . PRO A 1 144 ? 0.300 10.568 6.662 1.00 83.50 144 PRO A C 1
ATOM 1100 O O . PRO A 1 144 ? 0.574 11.404 5.802 1.00 83.50 144 PRO A O 1
ATOM 1103 N N . THR A 1 145 ? 1.106 9.550 6.945 1.00 82.00 145 THR A N 1
ATOM 1104 C CA . THR A 1 145 ? 2.276 9.194 6.129 1.00 82.00 145 THR A CA 1
ATOM 1105 C C . THR A 1 145 ? 1.855 8.669 4.752 1.00 82.00 145 THR A C 1
ATOM 1107 O O . THR A 1 145 ? 0.699 8.296 4.539 1.00 82.00 145 THR A O 1
ATOM 1110 N N . GLY A 1 146 ? 2.798 8.603 3.804 1.00 74.38 146 GLY A N 1
ATOM 1111 C CA . GLY A 1 146 ? 2.515 8.156 2.434 1.00 74.38 146 GLY A CA 1
ATOM 1112 C C . GLY A 1 146 ? 1.899 6.754 2.347 1.00 74.38 146 GLY A C 1
ATOM 1113 O O . GLY A 1 146 ? 0.998 6.536 1.544 1.00 74.38 146 GLY A O 1
ATOM 1114 N N . SER A 1 147 ? 2.308 5.823 3.216 1.00 74.44 147 SER A N 1
ATOM 1115 C CA . SER A 1 147 ? 1.720 4.478 3.278 1.00 74.44 147 SER A CA 1
ATOM 1116 C C . SER A 1 147 ? 0.257 4.503 3.726 1.00 74.44 147 SER A C 1
ATOM 1118 O O . SER A 1 147 ? -0.573 3.818 3.137 1.00 74.44 147 SER A O 1
ATOM 1120 N N . THR A 1 148 ? -0.081 5.319 4.724 1.00 80.12 148 THR A N 1
ATOM 1121 C CA . THR A 1 148 ? -1.462 5.489 5.191 1.00 80.12 148 THR A CA 1
ATOM 1122 C C . THR A 1 148 ? -2.332 6.220 4.166 1.00 80.12 148 THR A C 1
ATOM 1124 O O . THR A 1 148 ? -3.511 5.904 4.043 1.00 80.12 148 THR A O 1
ATOM 1127 N N . VAL A 1 149 ? -1.782 7.166 3.398 1.00 80.06 149 VAL A N 1
ATOM 1128 C CA . VAL A 1 149 ? -2.512 7.788 2.276 1.00 80.06 149 VAL A CA 1
ATOM 1129 C C . VAL A 1 149 ? -2.839 6.751 1.206 1.00 80.06 149 VAL A C 1
ATOM 1131 O O . VAL A 1 149 ? -3.988 6.672 0.781 1.00 80.06 149 VAL A O 1
ATOM 1134 N N . LEU A 1 150 ? -1.852 5.940 0.814 1.00 74.31 150 LEU A N 1
ATOM 1135 C CA . LEU A 1 150 ? -2.022 4.890 -0.190 1.00 74.31 150 LEU A CA 1
ATOM 1136 C C . LEU A 1 150 ? -3.081 3.862 0.209 1.00 74.31 150 LEU A C 1
ATOM 1138 O O . LEU A 1 150 ? -3.935 3.539 -0.602 1.00 74.31 150 LEU A O 1
ATOM 1142 N N . LYS A 1 151 ? -3.072 3.404 1.465 1.00 75.88 151 LYS A N 1
ATOM 1143 C CA . LYS A 1 151 ? -4.067 2.453 1.992 1.00 75.88 151 LYS A CA 1
ATOM 1144 C C . LYS A 1 151 ? -5.511 2.972 1.966 1.00 75.88 151 LYS A C 1
ATOM 1146 O O . LYS A 1 151 ? -6.444 2.182 2.021 1.00 75.88 151 LYS A O 1
ATOM 1151 N N . ARG A 1 152 ? -5.712 4.294 1.944 1.00 79.81 152 ARG A N 1
ATOM 1152 C CA . ARG A 1 152 ? -7.042 4.927 2.019 1.00 79.81 152 ARG A CA 1
ATOM 1153 C C . ARG A 1 152 ? -7.680 5.202 0.654 1.00 79.81 152 ARG A C 1
ATOM 1155 O O . ARG A 1 152 ? -8.782 5.750 0.634 1.00 79.81 152 ARG A O 1
ATOM 1162 N N . ARG A 1 153 ? -6.995 4.901 -0.451 1.00 71.75 153 ARG A N 1
ATOM 1163 C CA . ARG A 1 153 ? -7.456 5.157 -1.822 1.00 71.75 153 ARG A CA 1
ATOM 1164 C C . ARG A 1 153 ? -7.762 3.868 -2.560 1.00 71.75 153 ARG A C 1
ATOM 1166 O O . ARG A 1 153 ? -8.747 3.894 -3.327 1.00 71.75 153 ARG A O 1
#

Radius of gyration: 17.9 Å; chains: 1; bounding box: 46×35×45 Å

pLDDT: mean 81.08, std 12.46, range [35.94, 94.5]

Secondary structure (DSSP, 8-state):
---HHHHHHHHHHHHHHHHHH-SS--HHHHHHHHHHHHHHHHHT--GGG--HHHHHHHHHHHHHHHHHHHTS-----HHHHHHHHHHHHTT--EEEEEEPTTT-PEEEEEEEPTT----TTS---EEEE----GGGB-TTS-PBPHHHHHHT-

InterPro domains:
  IPR013584 RAP domain [PF08373] (129-153)
  IPR013584 RAP domain [PS51286] (127-153)

Organism: Hemiselmis andersenii (NCBI:txid464988)

Sequence (153 aa):
VMPGAELLECMASRTLALLEEVKNLDDITAKQLHLFLVFVRLESLPSNTWSGSVAALEERLRYVGTAALADSRVRVSTFQRQVVASLQRLGHHFEEEANDPVSGYSIDALIKLPGSSGGEGRSKVGITIEVDGPSHYLSNSRQPTGSTVLKRR